Protein AF-A0A6P0YVA8-F1 (afdb_monomer)

Sequence (149 aa):
MQLISPMTMMDFFRKSEGTWFSERSVHHFDSVVNESGKSNLIIRVLEKDNPKVKEVCELQAVDPALAAGGAIFMWQDTLDLVEPNPDYGAILVDIPDSENSDSGKFLRNRGYVEGIPVVCRYRFAPDGVLTIDTEYEKNQGQERCWFLT

Secondary structure (DSSP, 8-state):
-------SHHHHHHHH-EEEEEEEEE--SSSSPPEEEEEEEEEEEE-TT-HHHHHHHHHTT--GGG--EEEEEEEE-TT--SPPPTTSSEEEEEEE-SS-TTEEEEEESS-TTTSS-EEEEEEE-TT--EEEEEE-SS-EEEEEE----

Radius of gyration: 15.79 Å; Cα contacts (8 Å, |Δi|>4): 297; chains: 1; bounding box: 38×34×43 Å

Structure (mmCIF, N/CA/C/O backbone):
data_AF-A0A6P0YVA8-F1
#
_entry.id   AF-A0A6P0YVA8-F1
#
loop_
_atom_site.group_PDB
_atom_site.id
_atom_site.type_symbol
_atom_site.label_atom_id
_atom_site.label_alt_id
_atom_site.label_comp_id
_atom_site.label_asym_id
_atom_site.label_entity_id
_atom_site.label_seq_id
_atom_site.pdbx_PDB_ins_code
_atom_site.Cartn_x
_atom_site.Cartn_y
_atom_site.Cartn_z
_atom_site.occupancy
_atom_site.B_iso_or_equiv
_atom_site.auth_seq_id
_atom_site.auth_comp_id
_atom_site.auth_asym_id
_atom_site.auth_atom_id
_atom_site.pdbx_PDB_model_num
ATOM 1 N N . MET A 1 1 ? 19.390 -3.545 20.933 1.00 51.88 1 MET A N 1
ATOM 2 C CA . MET A 1 1 ? 18.155 -2.771 20.698 1.00 51.88 1 MET A CA 1
ATOM 3 C C . MET A 1 1 ? 17.178 -3.737 20.055 1.00 51.88 1 MET A C 1
ATOM 5 O O . MET A 1 1 ? 17.521 -4.281 19.015 1.00 51.88 1 MET A O 1
ATOM 9 N N . GLN A 1 2 ? 16.083 -4.092 20.727 1.00 58.44 2 GLN A N 1
ATOM 10 C CA . GLN A 1 2 ? 15.110 -5.037 20.173 1.00 58.44 2 GLN A CA 1
ATOM 11 C C . GLN A 1 2 ? 14.242 -4.280 19.171 1.00 58.44 2 GLN A C 1
ATOM 13 O O . GLN A 1 2 ? 13.699 -3.229 19.506 1.00 58.44 2 GLN A O 1
ATOM 18 N N . LEU A 1 3 ? 14.186 -4.769 17.935 1.00 69.44 3 LEU A N 1
ATOM 19 C CA . LEU A 1 3 ? 13.324 -4.199 16.912 1.00 69.44 3 LEU A CA 1
ATOM 20 C C . LEU A 1 3 ? 11.873 -4.481 17.273 1.00 69.44 3 LEU A C 1
ATOM 22 O O . LEU A 1 3 ? 11.507 -5.626 17.527 1.00 69.44 3 LEU A O 1
ATOM 26 N N . ILE A 1 4 ? 11.076 -3.420 17.333 1.00 83.81 4 ILE A N 1
ATOM 27 C CA . ILE A 1 4 ? 9.629 -3.516 17.484 1.00 83.81 4 ILE A CA 1
ATOM 28 C C . ILE A 1 4 ? 9.062 -3.409 16.075 1.00 83.81 4 ILE A C 1
ATOM 30 O O . ILE A 1 4 ? 9.147 -2.347 15.454 1.00 83.81 4 ILE A O 1
ATOM 34 N N . SER A 1 5 ? 8.552 -4.521 15.553 1.00 91.06 5 SER A N 1
ATOM 35 C CA . SER A 1 5 ? 7.881 -4.530 14.257 1.00 91.06 5 SER A CA 1
ATOM 36 C C . SER A 1 5 ? 6.563 -3.750 14.340 1.00 91.06 5 SER A C 1
ATOM 38 O O . SER A 1 5 ? 5.877 -3.834 15.363 1.00 91.06 5 SER A O 1
ATOM 40 N N . PRO A 1 6 ? 6.187 -2.997 13.292 1.00 94.06 6 PRO A N 1
ATOM 41 C CA . PRO A 1 6 ? 4.871 -2.375 13.233 1.00 94.06 6 PRO A CA 1
ATOM 42 C C . PRO A 1 6 ? 3.781 -3.453 13.189 1.00 94.06 6 PRO A C 1
ATOM 44 O O . PRO A 1 6 ? 3.910 -4.434 12.459 1.00 94.06 6 PRO A O 1
ATOM 47 N N . MET A 1 7 ? 2.717 -3.253 13.969 1.00 95.00 7 MET A N 1
ATOM 48 C CA . MET A 1 7 ? 1.575 -4.178 14.077 1.00 95.00 7 MET A CA 1
ATOM 49 C C . MET A 1 7 ? 0.242 -3.523 13.693 1.00 95.00 7 MET A C 1
ATOM 51 O O . MET A 1 7 ? -0.816 -4.118 13.866 1.00 95.00 7 MET A O 1
ATOM 55 N N . THR A 1 8 ? 0.291 -2.296 13.178 1.00 97.00 8 THR A N 1
ATOM 56 C CA . THR A 1 8 ? -0.836 -1.587 12.568 1.00 97.00 8 THR A CA 1
ATOM 57 C C . THR A 1 8 ? -0.366 -0.974 11.253 1.00 97.00 8 THR A C 1
ATOM 59 O O . THR A 1 8 ? 0.832 -0.725 11.069 1.00 97.00 8 THR A O 1
ATOM 62 N N . MET A 1 9 ? -1.287 -0.707 10.327 1.00 97.75 9 MET A N 1
ATOM 63 C CA . MET A 1 9 ? -0.919 -0.124 9.037 1.00 97.75 9 MET A CA 1
ATOM 64 C C . MET A 1 9 ? -0.364 1.299 9.197 1.00 97.75 9 MET A C 1
ATOM 66 O O . MET A 1 9 ? 0.643 1.635 8.577 1.00 97.75 9 MET A O 1
ATOM 70 N N . MET A 1 10 ? -0.922 2.111 10.101 1.00 97.81 10 MET A N 1
ATOM 71 C CA . MET A 1 10 ? -0.356 3.429 10.415 1.00 97.81 10 MET A CA 1
ATOM 72 C C . MET A 1 10 ? 1.047 3.358 11.032 1.00 97.81 10 MET A C 1
ATOM 74 O O . MET A 1 10 ? 1.901 4.171 10.675 1.00 97.81 10 MET A O 1
ATOM 78 N N . ASP A 1 11 ? 1.335 2.394 11.912 1.00 96.81 11 ASP A N 1
ATOM 79 C CA . ASP A 1 11 ? 2.701 2.211 12.426 1.00 96.81 11 ASP A CA 1
ATOM 80 C C . ASP A 1 11 ? 3.657 1.759 11.320 1.00 96.81 11 ASP A C 1
ATOM 82 O O . ASP A 1 11 ? 4.806 2.202 11.271 1.00 96.81 11 ASP A O 1
ATOM 86 N N . PHE A 1 12 ? 3.179 0.922 10.394 1.00 97.38 12 PHE A N 1
ATOM 87 C CA . PHE A 1 12 ? 3.946 0.519 9.221 1.00 97.38 12 PHE A CA 1
ATOM 88 C C . PHE A 1 12 ? 4.244 1.718 8.317 1.00 97.38 12 PHE A C 1
ATOM 90 O O . PHE A 1 12 ? 5.393 1.892 7.911 1.00 97.38 12 PHE A O 1
ATOM 97 N N . PHE A 1 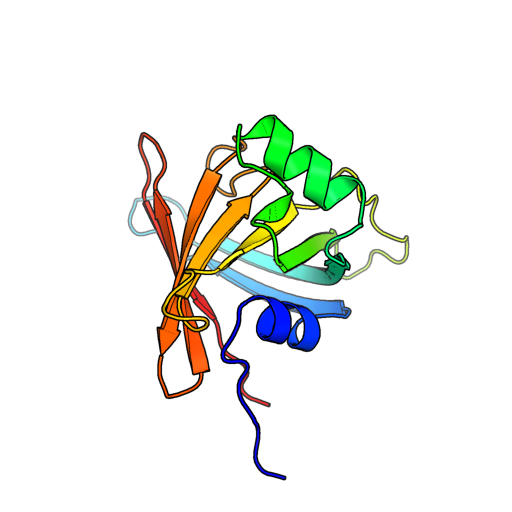13 ? 3.268 2.591 8.057 1.00 97.81 13 PHE A N 1
ATOM 98 C CA . PHE A 1 13 ? 3.476 3.828 7.301 1.00 97.81 13 PHE A CA 1
ATOM 99 C C . PHE A 1 13 ? 4.468 4.768 7.983 1.00 97.81 13 PHE A C 1
ATOM 101 O O . PHE A 1 13 ? 5.386 5.249 7.324 1.00 97.81 13 PHE A O 1
ATOM 108 N N . ARG A 1 14 ? 4.359 4.968 9.301 1.00 97.50 14 ARG A N 1
ATOM 109 C CA . ARG A 1 14 ? 5.318 5.782 10.066 1.00 97.50 14 ARG A CA 1
ATOM 110 C C . ARG A 1 14 ? 6.729 5.212 10.020 1.00 97.50 14 ARG A C 1
ATOM 112 O O . ARG A 1 14 ? 7.682 5.956 9.828 1.00 97.50 14 ARG A O 1
ATOM 119 N N . LYS A 1 15 ? 6.879 3.893 10.151 1.00 96.25 15 LYS A N 1
ATOM 120 C CA . LYS A 1 15 ? 8.184 3.225 10.034 1.00 96.25 15 LYS A CA 1
ATOM 121 C C . LYS A 1 15 ? 8.731 3.262 8.599 1.00 96.25 15 LYS A C 1
ATOM 123 O O . LYS A 1 15 ? 9.946 3.245 8.421 1.00 96.25 15 LYS A O 1
ATOM 128 N N . SER A 1 16 ? 7.849 3.327 7.601 1.00 96.88 16 SER A N 1
ATOM 129 C CA . SER A 1 16 ? 8.198 3.447 6.181 1.00 96.88 16 SER A CA 1
ATOM 130 C C . SER A 1 16 ? 8.553 4.875 5.758 1.00 96.88 16 SER A C 1
ATOM 132 O O . SER A 1 16 ? 9.149 5.049 4.699 1.00 96.88 16 SER A O 1
ATOM 134 N N . GLU A 1 17 ? 8.181 5.898 6.529 1.00 97.50 17 GLU A N 1
ATOM 135 C CA . GLU A 1 17 ? 8.395 7.300 6.165 1.00 97.50 17 GLU A CA 1
ATOM 136 C C . GLU A 1 17 ? 9.873 7.614 5.897 1.00 97.50 17 GLU A C 1
ATOM 138 O O . GLU A 1 17 ? 10.767 7.205 6.639 1.00 97.50 17 GLU A O 1
ATOM 143 N N . GLY A 1 18 ? 10.130 8.360 4.822 1.00 95.81 18 GLY A N 1
ATOM 144 C CA . GLY A 1 18 ? 11.473 8.752 4.411 1.00 95.81 18 GLY A CA 1
ATOM 145 C C . GLY A 1 18 ? 11.754 8.470 2.940 1.00 95.81 18 GLY A C 1
ATOM 146 O O . GLY A 1 18 ? 10.848 8.293 2.127 1.00 95.81 18 GLY A O 1
ATOM 147 N N . THR A 1 19 ? 13.039 8.472 2.588 1.00 95.44 19 THR A N 1
ATOM 148 C CA . THR A 1 19 ? 13.517 8.158 1.235 1.00 95.44 19 THR A CA 1
ATOM 149 C C . THR A 1 19 ? 14.338 6.879 1.272 1.00 95.44 19 THR A C 1
ATOM 151 O O . THR A 1 19 ? 15.309 6.783 2.020 1.00 95.44 19 THR A O 1
ATOM 154 N N . TRP A 1 20 ? 13.959 5.918 0.439 1.00 95.62 20 TRP A N 1
ATOM 155 C CA . TRP A 1 20 ? 14.567 4.602 0.334 1.00 95.62 20 TRP A CA 1
ATOM 156 C C . TRP A 1 20 ? 15.160 4.416 -1.053 1.00 95.62 20 TRP A C 1
ATOM 158 O O . TRP A 1 20 ? 14.489 4.637 -2.060 1.00 95.62 20 TRP A O 1
ATOM 168 N N . PHE A 1 21 ? 16.400 3.943 -1.116 1.00 96.31 21 PHE A N 1
ATOM 169 C CA . PHE A 1 21 ? 16.912 3.360 -2.348 1.00 96.31 21 PHE A CA 1
ATOM 170 C C . PHE A 1 21 ? 16.221 2.010 -2.570 1.00 96.31 21 PHE A C 1
ATOM 172 O O . PHE A 1 21 ? 16.258 1.142 -1.697 1.00 96.31 21 PHE A O 1
ATOM 179 N N . SER A 1 22 ? 15.581 1.844 -3.724 1.00 95.44 22 SER A N 1
ATOM 180 C CA . SER A 1 22 ? 14.842 0.639 -4.091 1.00 95.44 22 SER A CA 1
ATOM 181 C C . SER A 1 22 ? 15.477 -0.021 -5.308 1.00 95.44 22 SER A C 1
ATOM 183 O O . SER A 1 22 ? 15.708 0.628 -6.331 1.00 95.44 22 SER A O 1
ATOM 185 N N . GLU A 1 23 ? 15.721 -1.324 -5.198 1.00 96.56 23 GLU A N 1
ATOM 186 C CA . GLU A 1 23 ? 16.110 -2.194 -6.301 1.00 96.56 23 GLU A CA 1
ATOM 187 C C . GLU A 1 23 ? 15.039 -3.274 -6.460 1.00 96.56 23 GLU A C 1
ATOM 189 O O . GLU A 1 23 ? 14.759 -4.037 -5.536 1.00 96.56 23 GLU A O 1
ATOM 194 N N . ARG A 1 24 ? 14.404 -3.311 -7.632 1.00 95.38 24 ARG A N 1
ATOM 195 C CA . ARG A 1 24 ? 13.288 -4.210 -7.937 1.00 95.38 24 ARG A CA 1
ATOM 196 C C . ARG A 1 24 ? 13.706 -5.179 -9.030 1.00 95.38 24 ARG A C 1
ATOM 198 O O . ARG A 1 24 ? 14.197 -4.745 -10.066 1.00 95.38 24 ARG A O 1
ATOM 205 N N . SER A 1 25 ? 13.453 -6.466 -8.812 1.00 96.31 25 SER A N 1
ATOM 206 C CA . SER A 1 25 ? 13.608 -7.526 -9.813 1.00 96.31 25 SER A CA 1
ATOM 207 C C . SER A 1 25 ? 12.270 -8.229 -10.026 1.00 96.31 25 SER A C 1
ATOM 209 O O . SER A 1 25 ? 11.572 -8.525 -9.057 1.00 96.31 25 SER A O 1
ATOM 211 N N . VAL A 1 26 ? 11.910 -8.481 -11.283 1.00 95.38 26 VAL A N 1
ATOM 212 C CA . VAL A 1 26 ? 10.682 -9.179 -11.680 1.00 95.38 26 VAL A CA 1
ATOM 213 C C . VAL A 1 26 ? 11.048 -10.383 -12.529 1.00 95.38 26 VAL A C 1
ATOM 215 O O . VAL A 1 26 ? 11.759 -10.263 -13.529 1.00 95.38 26 VAL A O 1
ATOM 218 N N . HIS A 1 27 ? 10.528 -11.540 -12.131 1.00 95.44 27 HIS A N 1
ATOM 219 C CA . HIS A 1 27 ? 10.627 -12.775 -12.890 1.00 95.44 27 HIS A CA 1
ATOM 220 C C . HIS A 1 27 ? 9.266 -13.094 -13.490 1.00 95.44 27 HIS A C 1
ATOM 222 O O . HIS A 1 27 ? 8.294 -13.273 -12.755 1.00 95.44 27 HIS A O 1
ATOM 228 N N . HIS A 1 28 ? 9.205 -13.147 -14.815 1.00 92.25 28 HIS A N 1
ATOM 229 C CA . HIS A 1 28 ? 7.980 -13.485 -15.526 1.00 92.25 28 HIS A CA 1
ATOM 230 C C . HIS A 1 28 ? 7.886 -15.003 -15.697 1.00 92.25 28 HIS A C 1
ATOM 232 O O . HIS A 1 28 ? 8.882 -15.677 -15.958 1.00 92.25 28 HIS A O 1
ATOM 238 N N . PHE A 1 29 ? 6.685 -15.546 -15.504 1.00 91.19 29 PHE A N 1
ATOM 239 C CA . PHE A 1 29 ? 6.402 -16.979 -15.668 1.00 91.19 29 PHE A CA 1
ATOM 240 C C . PHE A 1 29 ? 5.816 -17.312 -17.048 1.00 91.19 29 PHE A C 1
ATOM 242 O O . PHE A 1 29 ? 5.526 -18.474 -1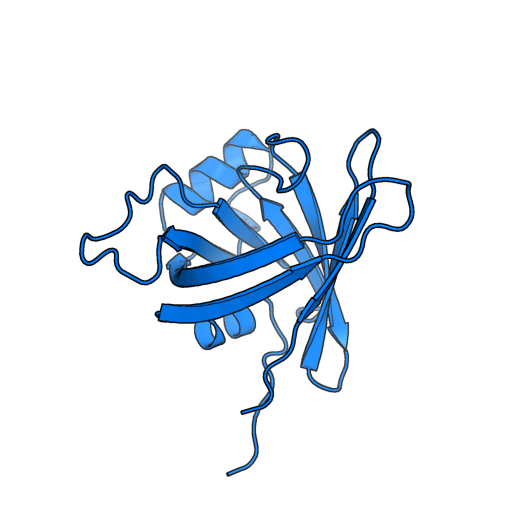7.334 1.00 91.19 29 PHE A O 1
ATOM 249 N N . ASP A 1 30 ? 5.626 -16.299 -17.889 1.00 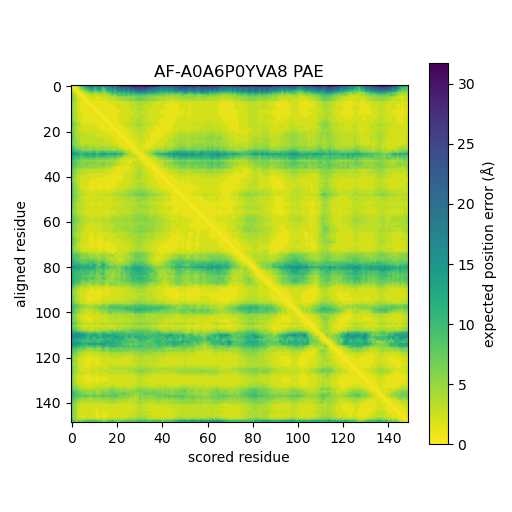89.88 30 ASP A N 1
ATOM 250 C CA . ASP A 1 30 ? 5.271 -16.432 -19.295 1.00 89.88 30 ASP A CA 1
ATOM 251 C C . ASP A 1 30 ? 6.526 -16.270 -20.182 1.00 89.88 30 ASP A C 1
ATOM 253 O O . ASP A 1 30 ? 7.650 -16.527 -19.753 1.00 89.88 30 ASP A O 1
ATOM 257 N N . SER A 1 31 ? 6.348 -15.908 -21.454 1.00 88.81 31 SER A N 1
ATOM 258 C CA . SER A 1 31 ? 7.455 -15.723 -22.400 1.00 88.81 31 SER A CA 1
ATOM 259 C C . SER A 1 31 ? 8.111 -14.335 -22.350 1.00 88.81 31 SER A C 1
ATOM 261 O O . SER A 1 31 ? 8.985 -14.061 -23.176 1.00 88.81 31 SER A O 1
ATOM 263 N N . VAL A 1 32 ? 7.679 -13.439 -21.459 1.00 92.38 32 VAL A N 1
ATOM 264 C CA . VAL A 1 32 ? 8.264 -12.100 -21.308 1.00 92.38 32 VAL A CA 1
ATOM 265 C C . VAL A 1 32 ? 9.622 -12.204 -20.605 1.00 92.38 32 VAL A C 1
ATOM 267 O O . VAL A 1 32 ? 9.855 -13.061 -19.757 1.00 92.38 32 VAL A O 1
ATOM 270 N N . VAL A 1 33 ? 10.566 -11.344 -20.991 1.00 92.00 33 VAL A N 1
ATOM 271 C CA . VAL A 1 33 ? 11.903 -11.310 -20.383 1.00 92.00 33 VAL A CA 1
ATOM 272 C C . VAL A 1 33 ? 11.852 -10.721 -18.977 1.00 92.00 33 VAL A C 1
ATOM 274 O O . VAL A 1 33 ? 11.126 -9.764 -18.735 1.00 92.00 33 VAL A O 1
ATOM 277 N N . ASN A 1 34 ? 12.671 -11.252 -18.068 1.00 94.38 34 ASN A N 1
ATOM 278 C CA . ASN A 1 34 ? 12.822 -10.704 -16.718 1.00 94.38 34 ASN A CA 1
ATOM 279 C C . ASN A 1 34 ? 13.222 -9.221 -16.743 1.00 94.38 34 ASN A C 1
ATOM 281 O O . ASN A 1 34 ? 13.978 -8.781 -17.611 1.00 94.38 34 ASN A O 1
ATOM 285 N N . GLU A 1 35 ? 12.776 -8.482 -15.731 1.00 94.19 35 GLU A N 1
ATOM 286 C CA . GLU A 1 35 ? 13.020 -7.046 -15.601 1.00 94.19 35 GLU A CA 1
ATOM 287 C C . GLU A 1 35 ? 13.749 -6.728 -14.296 1.00 94.19 35 GLU A C 1
ATOM 289 O O . GL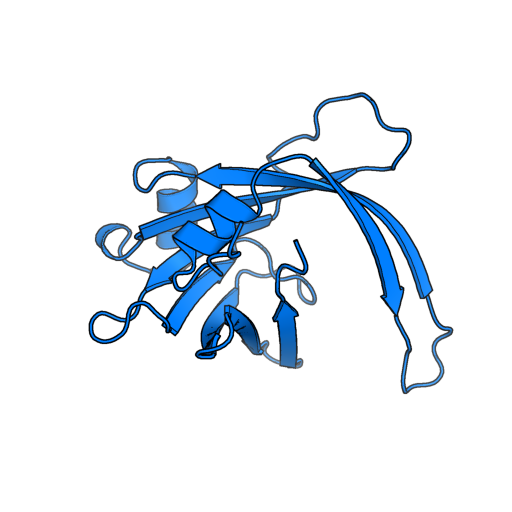U A 1 35 ? 13.551 -7.380 -13.270 1.00 94.19 35 GLU A O 1
ATOM 294 N N . SER A 1 36 ? 14.559 -5.673 -14.314 1.00 94.62 36 SER A N 1
ATOM 295 C CA . SER A 1 36 ? 15.176 -5.114 -13.113 1.00 94.62 36 SER A CA 1
ATOM 296 C C . SER A 1 36 ? 15.242 -3.597 -13.207 1.00 94.62 36 SER A C 1
ATOM 298 O O . SER A 1 36 ? 15.453 -3.063 -14.296 1.00 94.62 36 SER A O 1
ATOM 300 N N . GLY A 1 37 ? 15.116 -2.900 -12.082 1.00 94.38 37 GLY A N 1
ATOM 301 C CA . GLY A 1 37 ? 15.180 -1.443 -12.048 1.00 94.38 37 GLY A CA 1
ATOM 302 C C . GLY A 1 37 ? 15.606 -0.898 -10.692 1.00 94.38 37 GLY A C 1
ATOM 303 O O . GLY A 1 37 ? 15.445 -1.557 -9.664 1.00 94.38 37 GLY A O 1
ATOM 304 N N . LYS A 1 38 ? 16.140 0.324 -10.711 1.00 96.50 38 LYS A N 1
ATOM 305 C CA . LYS A 1 38 ? 16.520 1.092 -9.524 1.00 96.50 38 LYS A CA 1
ATOM 306 C C . LYS A 1 38 ? 15.707 2.379 -9.480 1.00 96.50 38 LYS A C 1
ATOM 308 O O . LYS A 1 38 ? 15.451 2.975 -10.521 1.00 96.50 38 LYS A O 1
ATOM 313 N N . SER A 1 39 ? 15.308 2.797 -8.288 1.00 94.38 39 SER A N 1
ATOM 314 C CA . SER A 1 39 ? 14.554 4.037 -8.069 1.00 94.38 39 SER A CA 1
ATOM 315 C C . SER A 1 39 ? 14.752 4.535 -6.646 1.00 94.38 39 SER A C 1
ATOM 317 O O . SER A 1 39 ? 15.053 3.738 -5.757 1.00 94.38 39 SER A O 1
ATOM 319 N N . ASN A 1 40 ? 14.489 5.813 -6.398 1.00 95.19 40 ASN A N 1
ATOM 320 C CA . ASN A 1 40 ? 14.235 6.278 -5.039 1.00 95.19 40 ASN A CA 1
ATOM 321 C C . ASN A 1 40 ? 12.732 6.187 -4.754 1.00 95.19 40 ASN A C 1
ATOM 323 O O . ASN A 1 40 ? 11.921 6.711 -5.517 1.00 95.19 40 ASN A O 1
ATOM 327 N N . LEU A 1 41 ? 12.371 5.523 -3.658 1.00 94.75 41 LEU A N 1
ATOM 328 C CA . LEU A 1 41 ? 11.020 5.459 -3.115 1.00 94.75 41 LEU A CA 1
ATOM 329 C C . LEU A 1 41 ? 10.898 6.482 -1.986 1.00 94.75 41 LEU A C 1
ATOM 331 O O . LEU A 1 41 ? 11.646 6.427 -1.014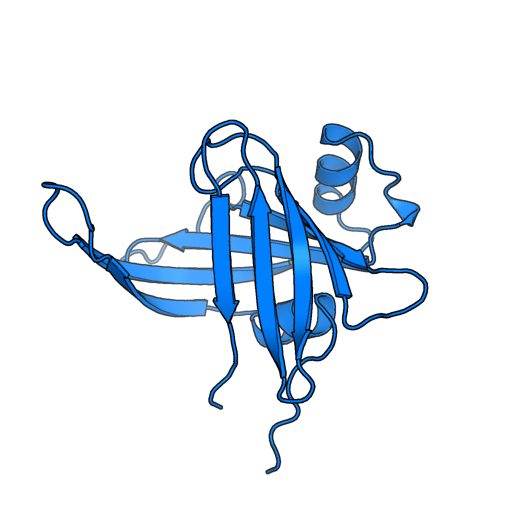 1.00 94.75 41 LEU A O 1
ATOM 335 N N . ILE A 1 42 ? 9.957 7.409 -2.105 1.00 95.31 42 ILE A N 1
ATOM 336 C CA . ILE A 1 42 ? 9.744 8.489 -1.143 1.00 95.31 42 ILE A CA 1
ATOM 337 C C . ILE A 1 42 ? 8.363 8.316 -0.531 1.00 95.31 42 ILE A C 1
ATOM 339 O O . ILE A 1 42 ? 7.357 8.323 -1.240 1.00 95.31 42 ILE A O 1
ATOM 343 N N . ILE A 1 43 ? 8.326 8.169 0.787 1.00 97.00 43 ILE A N 1
ATOM 344 C CA . ILE A 1 43 ? 7.115 7.887 1.551 1.00 97.00 43 ILE A CA 1
ATOM 345 C C . ILE A 1 43 ? 6.905 9.018 2.547 1.00 97.00 43 ILE A C 1
ATOM 347 O O . ILE A 1 43 ? 7.834 9.392 3.264 1.00 97.00 43 ILE A O 1
ATOM 351 N N . ARG A 1 44 ? 5.687 9.559 2.589 1.00 97.31 44 ARG A N 1
ATOM 352 C CA . ARG A 1 44 ? 5.263 10.542 3.595 1.00 97.31 44 ARG A CA 1
ATOM 353 C C . ARG A 1 44 ? 3.960 10.100 4.229 1.00 97.31 44 ARG A C 1
ATOM 355 O O . ARG A 1 44 ? 3.048 9.682 3.511 1.00 97.31 44 ARG A O 1
ATOM 362 N N . VAL A 1 45 ? 3.863 10.221 5.546 1.00 98.25 45 VAL A N 1
ATOM 363 C CA . VAL A 1 45 ? 2.629 9.926 6.273 1.00 98.25 45 VAL A CA 1
ATOM 364 C C . VAL A 1 45 ? 1.596 11.016 6.000 1.00 98.25 45 VAL A C 1
ATOM 366 O O . VAL A 1 45 ? 1.911 12.200 5.873 1.00 9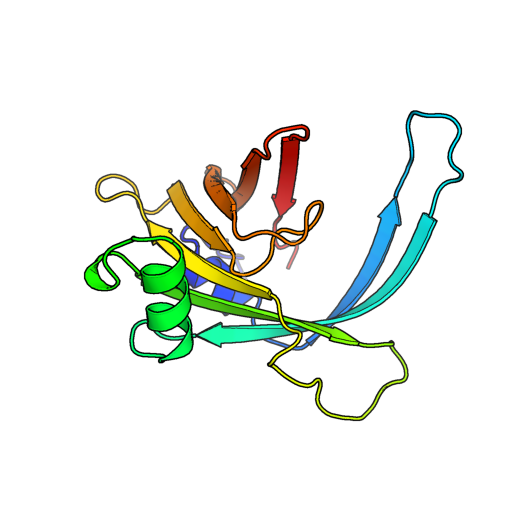8.25 45 VAL A O 1
ATOM 369 N N . LEU A 1 46 ? 0.339 10.599 5.891 1.0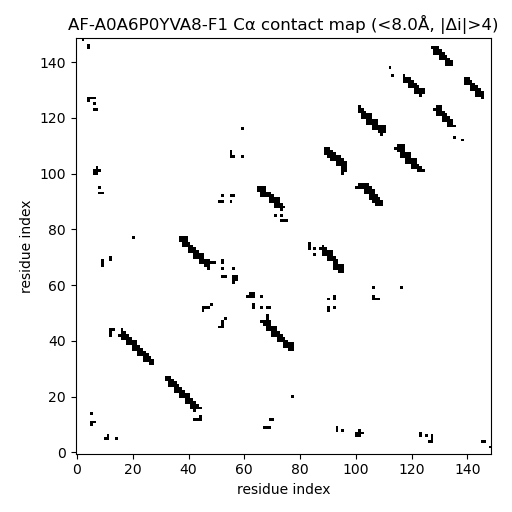0 98.12 46 LEU A N 1
ATOM 370 C CA . LEU A 1 46 ? -0.823 11.469 5.846 1.00 98.12 46 LEU A CA 1
ATOM 371 C C . LEU A 1 46 ? -1.632 11.225 7.117 1.00 98.12 46 LEU A C 1
ATOM 373 O O . LEU A 1 46 ? -2.133 10.126 7.345 1.00 98.12 46 LEU A O 1
ATOM 377 N N . GLU A 1 47 ? -1.762 12.249 7.951 1.00 97.81 47 GLU A N 1
ATOM 378 C CA . GLU A 1 47 ? -2.624 12.169 9.129 1.00 97.81 47 GLU A CA 1
ATOM 379 C C . GLU A 1 47 ? -4.104 12.086 8.725 1.00 97.81 47 GLU A C 1
ATOM 381 O O . GLU A 1 47 ? -4.487 12.429 7.603 1.00 97.81 47 GLU A O 1
ATOM 386 N N . LYS A 1 48 ? -4.948 11.614 9.647 1.00 96.81 48 LYS A N 1
ATOM 387 C CA . LYS A 1 48 ? -6.389 11.386 9.426 1.00 96.81 48 LYS A CA 1
ATOM 388 C C . LYS A 1 48 ? -7.123 12.599 8.842 1.00 96.81 48 LYS A C 1
ATOM 390 O O . LYS A 1 48 ? -8.053 12.438 8.058 1.00 96.81 48 LYS A O 1
ATOM 395 N N . ASP A 1 49 ? -6.735 13.801 9.249 1.00 96.00 49 ASP A N 1
ATOM 396 C CA . ASP A 1 49 ? -7.343 15.070 8.850 1.00 96.00 49 ASP A CA 1
ATOM 397 C C . ASP A 1 49 ? -6.795 15.630 7.528 1.00 96.00 49 ASP A C 1
ATOM 399 O O . ASP A 1 49 ? -7.274 16.659 7.042 1.00 96.00 49 ASP A O 1
ATOM 403 N N . ASN A 1 50 ? -5.824 14.955 6.908 1.00 97.06 50 ASN A N 1
ATOM 404 C CA . ASN A 1 50 ? -5.270 15.388 5.638 1.00 97.06 50 ASN A CA 1
ATOM 405 C C . ASN A 1 50 ? -6.354 15.373 4.535 1.00 97.06 50 ASN A C 1
ATOM 407 O O . ASN A 1 50 ? -7.019 14.351 4.340 1.00 97.06 50 ASN A O 1
ATOM 411 N N . PRO A 1 51 ? -6.509 16.450 3.740 1.00 96.19 51 PRO A N 1
ATOM 412 C CA . PRO A 1 51 ? -7.519 16.514 2.682 1.00 96.19 51 PRO A CA 1
ATOM 413 C C . PRO A 1 51 ? -7.447 15.363 1.671 1.00 96.19 51 PRO A C 1
ATOM 415 O O . PRO A 1 51 ? -8.486 14.895 1.210 1.00 96.19 51 PRO A O 1
ATOM 418 N N . LYS A 1 52 ? -6.240 14.860 1.374 1.00 95.00 52 LYS A N 1
ATOM 419 C CA . LYS A 1 52 ? -6.040 13.734 0.451 1.00 95.00 52 LYS A CA 1
ATOM 420 C C . LYS A 1 52 ? -6.603 12.419 0.998 1.00 95.00 52 LYS A C 1
ATOM 422 O O . LYS A 1 52 ? -7.060 11.589 0.222 1.00 95.00 52 LYS A O 1
ATOM 427 N N . VAL A 1 53 ? -6.609 12.229 2.321 1.00 97.19 53 VAL A N 1
ATOM 428 C CA . VAL A 1 53 ? -7.233 11.053 2.955 1.00 97.19 53 VAL A CA 1
ATOM 429 C C . VAL A 1 53 ? -8.739 11.080 2.713 1.00 97.19 53 VAL A C 1
ATOM 431 O O . VAL A 1 53 ? -9.313 10.105 2.230 1.00 97.19 53 VAL A O 1
ATOM 434 N N . LYS A 1 54 ? -9.365 12.233 2.973 1.00 96.44 54 LYS A N 1
ATOM 435 C CA . LYS A 1 54 ? -10.794 12.438 2.736 1.00 96.44 54 LYS A CA 1
ATOM 436 C C . LYS A 1 54 ? -11.166 12.236 1.264 1.00 96.44 54 LYS A C 1
ATOM 438 O O . LYS A 1 54 ? -12.118 11.515 0.986 1.00 96.44 54 LYS A O 1
ATOM 443 N N . GLU A 1 55 ? -10.399 12.815 0.343 1.00 95.00 55 GLU A N 1
ATOM 444 C CA . GLU A 1 55 ? -10.619 12.687 -1.102 1.00 95.00 55 GLU A CA 1
ATOM 445 C C . GLU A 1 55 ? -10.634 11.217 -1.553 1.00 95.00 55 GLU A C 1
ATOM 447 O O . GLU A 1 55 ? -11.548 10.788 -2.255 1.00 95.00 55 GLU A O 1
ATOM 452 N N . VAL A 1 56 ? -9.661 10.413 -1.112 1.00 95.69 56 VAL A N 1
ATOM 453 C CA . VAL A 1 56 ? -9.576 8.990 -1.481 1.00 95.69 56 VAL A CA 1
ATOM 454 C C . VAL A 1 56 ? -10.742 8.178 -0.918 1.00 95.69 56 VAL A C 1
ATOM 456 O O . VAL A 1 56 ? -11.257 7.302 -1.618 1.00 95.69 56 VAL A O 1
ATOM 459 N N . CYS A 1 57 ? -11.176 8.473 0.311 1.00 96.62 57 CYS A N 1
ATOM 460 C CA . CYS A 1 57 ? -12.367 7.865 0.903 1.00 96.62 57 CYS A CA 1
ATOM 461 C C . CYS A 1 57 ? -13.629 8.192 0.094 1.00 96.62 57 CYS A C 1
ATOM 463 O O . CYS A 1 57 ? -14.374 7.285 -0.277 1.00 96.62 57 CYS A O 1
ATOM 465 N N . GLU A 1 58 ? -13.842 9.468 -0.238 1.00 94.75 58 GLU A N 1
ATOM 466 C CA . GLU A 1 58 ? -15.013 9.928 -0.992 1.00 94.75 58 GLU A CA 1
ATOM 467 C C . GLU A 1 58 ? -15.064 9.330 -2.405 1.00 94.75 58 GLU A C 1
ATOM 469 O O . GLU A 1 58 ? -16.116 8.845 -2.825 1.00 94.75 58 GLU A O 1
ATOM 474 N N . LEU A 1 59 ? -13.925 9.275 -3.108 1.00 92.81 59 LEU A N 1
ATOM 475 C CA . LEU A 1 59 ? -13.814 8.666 -4.442 1.00 92.81 59 LEU A CA 1
ATOM 476 C C . LEU A 1 59 ? -14.215 7.185 -4.469 1.00 92.81 59 LEU A C 1
ATOM 478 O O . LEU A 1 59 ? -14.632 6.682 -5.511 1.00 92.81 59 LEU A O 1
ATOM 482 N N . GLN A 1 60 ? -14.083 6.487 -3.341 1.00 93.25 60 GLN A N 1
ATOM 483 C CA . GLN A 1 60 ? -14.391 5.061 -3.207 1.00 93.25 60 GLN A CA 1
ATOM 484 C C . GLN A 1 60 ? -15.635 4.802 -2.345 1.00 93.25 60 GLN A C 1
ATOM 486 O O . GLN A 1 60 ? -15.880 3.662 -1.954 1.00 93.25 60 GLN A O 1
ATOM 491 N N . ALA A 1 61 ? -16.438 5.841 -2.079 1.00 94.94 61 ALA A N 1
ATOM 492 C CA . ALA A 1 61 ? -17.675 5.777 -1.297 1.00 94.94 61 ALA A CA 1
ATOM 493 C C . ALA A 1 61 ? -17.506 5.159 0.109 1.00 94.94 61 ALA A C 1
ATOM 495 O O . ALA A 1 61 ? -18.397 4.472 0.611 1.00 94.94 61 ALA A O 1
ATOM 496 N N . VAL A 1 62 ? -16.365 5.415 0.753 1.00 95.56 62 VAL A N 1
ATOM 497 C CA . VAL A 1 62 ? -16.077 5.017 2.138 1.00 95.56 62 VAL A CA 1
ATOM 498 C C . VAL A 1 62 ? -16.219 6.228 3.052 1.00 95.56 62 VAL A C 1
ATOM 500 O O . VAL A 1 62 ? -15.769 7.318 2.710 1.00 95.56 62 VAL A O 1
ATOM 503 N N . ASP A 1 63 ? -16.828 6.043 4.225 1.00 96.12 63 ASP A N 1
ATOM 504 C CA . ASP A 1 63 ? -16.928 7.099 5.236 1.00 96.12 63 ASP A CA 1
ATOM 505 C C . ASP A 1 63 ? -15.521 7.497 5.735 1.00 96.12 63 ASP A C 1
ATOM 507 O O . ASP A 1 63 ? -14.839 6.666 6.348 1.00 96.12 63 ASP A O 1
ATOM 511 N N . PRO A 1 64 ? -15.072 8.753 5.528 1.00 95.81 64 PRO A N 1
ATOM 512 C CA . PRO A 1 64 ? -13.771 9.219 6.003 1.00 95.81 64 PRO A CA 1
ATOM 513 C C . PRO A 1 64 ? -13.579 9.083 7.519 1.00 95.81 64 PRO A C 1
ATOM 515 O O . PRO A 1 64 ? -12.443 9.025 7.989 1.00 95.81 64 PRO A O 1
ATOM 518 N N . ALA A 1 65 ? -14.659 9.005 8.305 1.00 96.19 65 ALA A N 1
ATOM 519 C CA . ALA A 1 65 ? -14.570 8.790 9.746 1.00 96.19 65 ALA A CA 1
ATOM 520 C C . ALA A 1 65 ? -13.918 7.444 10.109 1.00 96.19 65 ALA A C 1
ATOM 522 O O . ALA A 1 65 ? -13.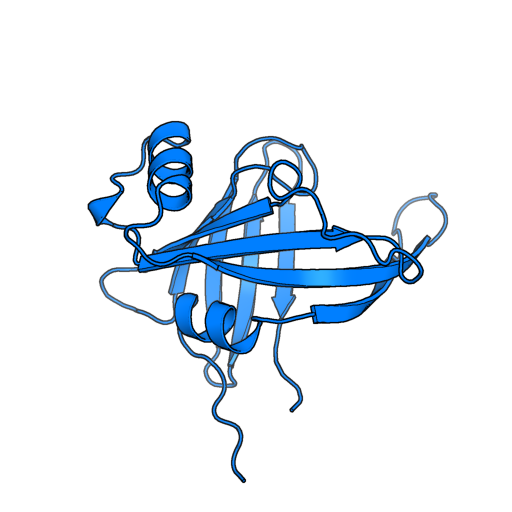282 7.355 11.164 1.00 96.19 65 ALA A O 1
ATOM 523 N N . LEU A 1 66 ? -14.014 6.444 9.225 1.00 96.25 66 LEU A N 1
ATOM 524 C CA . LEU A 1 66 ? -13.421 5.115 9.394 1.00 96.25 66 LEU A CA 1
ATOM 525 C C . LEU A 1 66 ? -11.907 5.093 9.148 1.00 96.25 66 LEU A C 1
ATOM 527 O O . LEU A 1 66 ? -11.243 4.148 9.560 1.00 96.25 66 LEU A O 1
ATOM 531 N N . ALA A 1 67 ? -11.348 6.119 8.500 1.00 97.44 67 ALA A N 1
ATOM 532 C CA . ALA A 1 67 ? -9.926 6.152 8.189 1.00 97.44 67 ALA A CA 1
ATOM 533 C C . ALA A 1 67 ? -9.066 6.439 9.428 1.00 97.44 67 ALA A C 1
ATOM 535 O O . ALA A 1 67 ? -9.384 7.329 10.224 1.00 97.44 67 ALA A O 1
ATOM 536 N N . ALA A 1 68 ? -7.949 5.730 9.577 1.00 97.38 68 ALA A N 1
ATOM 537 C CA . ALA A 1 68 ? -6.948 6.001 10.615 1.00 97.38 68 ALA A CA 1
ATOM 538 C C . ALA A 1 68 ? -5.875 7.013 10.169 1.00 97.38 68 ALA A C 1
ATOM 540 O O . ALA A 1 68 ? -5.190 7.599 11.006 1.00 97.38 68 ALA A O 1
ATOM 541 N N . GLY A 1 69 ? -5.760 7.241 8.860 1.00 98.00 69 GLY A N 1
ATOM 542 C CA . GLY A 1 69 ? -4.729 8.049 8.217 1.00 98.00 69 GLY A CA 1
ATOM 543 C C . GLY A 1 69 ? -4.299 7.385 6.914 1.00 98.00 69 GLY A C 1
ATOM 544 O O . GLY A 1 69 ? -5.057 6.619 6.318 1.00 98.00 69 GLY A O 1
ATOM 545 N N . GLY A 1 70 ? -3.088 7.664 6.456 1.00 98.00 70 GLY A N 1
ATOM 546 C CA . GLY A 1 70 ? -2.556 7.069 5.245 1.00 98.00 70 GLY A CA 1
ATOM 547 C C . GLY A 1 70 ? -1.088 7.381 5.009 1.00 98.00 70 GLY A C 1
ATOM 548 O O . GLY A 1 70 ? -0.380 7.888 5.877 1.00 98.00 70 GLY A O 1
ATOM 549 N N . ALA A 1 71 ? -0.643 7.109 3.792 1.00 98.06 71 ALA A N 1
ATOM 550 C CA . ALA A 1 71 ? 0.652 7.536 3.296 1.00 98.06 71 ALA A CA 1
ATOM 551 C C . ALA A 1 71 ? 0.607 7.768 1.787 1.00 98.06 71 ALA A C 1
ATOM 553 O O . ALA A 1 71 ? -0.172 7.148 1.058 1.00 98.06 71 ALA A O 1
ATOM 554 N N . ILE A 1 72 ? 1.470 8.666 1.322 1.00 96.81 72 ILE A N 1
ATOM 555 C CA . ILE A 1 72 ? 1.749 8.864 -0.095 1.00 96.81 72 ILE A CA 1
ATOM 556 C C . ILE A 1 72 ? 3.099 8.241 -0.443 1.00 96.81 72 ILE A C 1
ATOM 558 O O . ILE A 1 72 ? 4.103 8.499 0.219 1.00 96.81 72 ILE A O 1
ATOM 562 N N . PHE A 1 73 ? 3.102 7.438 -1.501 1.00 95.38 73 PHE A N 1
ATOM 563 C CA . PHE A 1 73 ? 4.253 6.746 -2.061 1.00 95.38 73 PHE A CA 1
ATOM 564 C C . PHE A 1 73 ? 4.574 7.365 -3.417 1.00 95.38 73 PHE A C 1
ATOM 566 O O . PHE A 1 73 ? 3.728 7.404 -4.311 1.00 95.38 73 PHE A O 1
ATOM 573 N N . MET A 1 74 ? 5.794 7.859 -3.569 1.00 94.25 74 MET A N 1
ATOM 574 C CA . MET A 1 74 ? 6.292 8.488 -4.789 1.00 94.25 74 MET A CA 1
ATOM 575 C C . MET A 1 74 ? 7.573 7.794 -5.233 1.00 94.25 74 MET A C 1
ATOM 577 O O . MET A 1 74 ? 8.334 7.297 -4.404 1.00 94.25 74 MET A O 1
ATOM 581 N N . TRP A 1 75 ? 7.828 7.792 -6.537 1.00 91.56 75 TRP A N 1
ATOM 582 C CA . TRP A 1 75 ? 9.027 7.203 -7.124 1.00 91.56 75 TRP A CA 1
ATOM 583 C C . TRP A 1 75 ? 9.710 8.218 -8.028 1.00 91.56 75 TRP A C 1
ATOM 585 O O . TRP A 1 75 ? 9.036 9.004 -8.694 1.00 91.56 75 TRP A O 1
ATOM 595 N N . GLN A 1 76 ? 11.035 8.177 -8.067 1.00 91.25 76 GLN A N 1
ATOM 596 C CA . GLN A 1 76 ? 11.855 8.997 -8.959 1.00 91.25 76 GLN A CA 1
ATOM 597 C C . GLN A 1 76 ? 13.090 8.216 -9.418 1.00 91.25 76 GLN A C 1
ATOM 599 O O . GLN A 1 76 ? 13.462 7.214 -8.787 1.00 91.25 76 GLN A O 1
ATOM 604 N N . ASP A 1 77 ? 13.739 8.677 -10.491 1.00 90.00 77 ASP A N 1
ATOM 605 C CA . ASP A 1 77 ? 15.037 8.132 -10.878 1.00 90.00 77 ASP A CA 1
ATOM 606 C C . ASP A 1 77 ? 16.053 8.338 -9.741 1.00 90.00 77 ASP A C 1
ATOM 608 O O . ASP A 1 77 ? 15.966 9.267 -8.935 1.00 90.00 77 ASP A O 1
ATOM 612 N N . THR A 1 78 ? 17.034 7.446 -9.643 1.00 89.75 78 THR A N 1
ATOM 613 C CA . THR A 1 78 ? 18.081 7.536 -8.617 1.00 89.75 78 THR A CA 1
ATOM 614 C C . THR A 1 78 ? 18.934 8.803 -8.712 1.00 89.75 78 THR A C 1
ATOM 616 O O . THR A 1 78 ? 19.511 9.212 -7.705 1.00 89.75 78 THR A O 1
ATOM 619 N N . LEU A 1 79 ? 19.018 9.406 -9.900 1.00 88.69 79 LEU A N 1
ATOM 620 C CA . LEU A 1 79 ? 19.792 10.613 -10.181 1.00 88.69 79 LEU A CA 1
ATOM 621 C C . LEU A 1 79 ? 18.957 11.898 -10.091 1.00 88.69 79 LEU A C 1
ATOM 623 O O . LEU A 1 79 ? 19.529 12.990 -10.144 1.00 88.69 79 LEU A O 1
ATOM 627 N N . ASP A 1 80 ? 17.635 11.787 -9.949 1.00 86.62 80 ASP A N 1
ATOM 628 C CA . ASP A 1 80 ? 16.759 12.946 -9.821 1.00 86.62 80 ASP A CA 1
ATOM 629 C C . ASP A 1 80 ? 16.955 13.624 -8.459 1.00 86.62 80 ASP A C 1
ATOM 631 O O . ASP A 1 80 ? 16.874 13.005 -7.396 1.00 86.62 80 ASP A O 1
ATOM 635 N N . LEU A 1 81 ? 17.213 14.933 -8.507 1.00 80.50 81 LEU A N 1
ATOM 636 C CA . LEU A 1 81 ? 17.426 15.788 -7.331 1.00 80.50 81 LEU A CA 1
ATOM 637 C C . LEU A 1 81 ? 16.242 16.727 -7.056 1.00 80.50 81 LEU A C 1
ATOM 639 O O . LEU A 1 81 ? 16.273 17.495 -6.095 1.00 80.50 81 LEU A O 1
ATOM 643 N N . VAL A 1 82 ? 15.228 16.712 -7.922 1.00 86.94 82 VAL A N 1
ATOM 644 C CA . VAL A 1 82 ? 14.035 17.555 -7.802 1.00 86.94 82 VAL A CA 1
ATOM 645 C C . VAL A 1 82 ? 13.019 16.848 -6.916 1.00 86.94 82 VAL A C 1
ATOM 647 O O . VAL A 1 82 ? 12.885 15.632 -6.969 1.00 86.94 82 VAL A O 1
ATOM 650 N N . GLU A 1 83 ? 12.283 17.606 -6.107 1.00 82.81 83 GLU A N 1
ATOM 651 C CA . GLU A 1 83 ? 11.202 17.033 -5.310 1.00 82.81 83 GLU A CA 1
ATOM 652 C C . GLU A 1 83 ? 10.118 16.432 -6.231 1.00 82.81 83 GLU A C 1
ATOM 654 O O . GLU A 1 83 ? 9.650 17.120 -7.147 1.00 82.81 83 GLU A O 1
ATOM 659 N N . PRO A 1 84 ? 9.710 15.164 -6.028 1.00 85.12 84 PRO A N 1
ATOM 660 C CA . PRO A 1 84 ? 8.716 14.529 -6.881 1.00 85.12 84 PRO A CA 1
ATOM 661 C C . PRO A 1 84 ? 7.373 15.242 -6.754 1.00 85.12 84 PRO A C 1
ATOM 663 O O . PRO A 1 84 ? 6.954 15.631 -5.662 1.00 85.12 84 PRO A O 1
ATOM 666 N N . ASN A 1 85 ? 6.663 15.379 -7.873 1.00 84.31 85 ASN A N 1
ATOM 667 C CA . ASN A 1 85 ? 5.332 15.963 -7.847 1.00 84.31 85 ASN A CA 1
ATOM 668 C C . ASN A 1 85 ? 4.351 14.992 -7.139 1.00 84.31 85 ASN A C 1
ATOM 670 O O . ASN A 1 85 ? 4.122 13.880 -7.632 1.00 84.31 85 ASN A O 1
ATOM 674 N N . PRO A 1 86 ? 3.734 15.407 -6.014 1.00 81.81 86 PRO A N 1
ATOM 675 C CA . PRO A 1 86 ? 2.871 14.555 -5.199 1.00 81.81 86 PRO A CA 1
ATOM 676 C C . PRO A 1 86 ? 1.533 14.190 -5.863 1.00 81.81 86 PRO A C 1
ATOM 678 O O . PRO A 1 86 ? 0.784 13.388 -5.307 1.00 81.81 86 PRO A O 1
ATOM 681 N N . ASP A 1 87 ? 1.203 14.741 -7.029 1.00 81.12 87 ASP A N 1
ATOM 682 C CA . ASP A 1 87 ? 0.001 14.378 -7.794 1.00 81.12 87 ASP A CA 1
ATOM 683 C C . ASP A 1 87 ? 0.188 13.085 -8.610 1.00 81.12 87 ASP A C 1
ATOM 685 O O . ASP A 1 87 ? -0.780 12.476 -9.083 1.00 81.12 87 ASP A O 1
ATOM 689 N N . TYR A 1 88 ? 1.437 12.628 -8.745 1.00 83.06 88 TYR A N 1
ATOM 690 C CA . TYR A 1 88 ? 1.777 11.337 -9.348 1.00 83.06 88 TYR A CA 1
ATOM 691 C C . TYR A 1 88 ? 2.015 10.230 -8.315 1.00 83.06 88 TYR A C 1
ATOM 693 O O . TYR A 1 88 ? 2.232 9.081 -8.697 1.00 83.06 88 TYR A O 1
ATOM 701 N N . GLY A 1 89 ? 1.949 10.549 -7.020 1.00 89.50 89 GLY A N 1
ATOM 702 C CA . GLY A 1 89 ? 2.081 9.559 -5.958 1.00 89.50 89 GLY A CA 1
ATOM 703 C C . GLY A 1 89 ? 0.856 8.651 -5.835 1.00 89.50 89 GLY A C 1
ATOM 704 O O . GLY A 1 89 ? -0.285 9.059 -6.079 1.00 89.50 89 GLY A O 1
ATOM 705 N N . ALA A 1 90 ? 1.092 7.413 -5.407 1.00 93.31 90 ALA A N 1
ATOM 706 C CA . ALA A 1 90 ? 0.032 6.535 -4.938 1.00 93.31 90 ALA A CA 1
ATOM 707 C C . ALA A 1 90 ? -0.290 6.867 -3.480 1.00 93.31 90 ALA A C 1
ATOM 709 O O . ALA A 1 90 ? 0.597 6.903 -2.632 1.00 93.31 90 ALA A O 1
ATOM 710 N N . ILE A 1 91 ? -1.562 7.107 -3.192 1.00 95.88 91 ILE A N 1
ATOM 711 C CA . ILE A 1 91 ? -2.064 7.401 -1.853 1.00 95.88 91 ILE A CA 1
ATOM 712 C C . ILE A 1 91 ? -2.779 6.159 -1.348 1.00 95.88 91 ILE A C 1
ATOM 714 O O . ILE A 1 91 ? -3.684 5.651 -2.017 1.00 95.88 91 ILE A O 1
ATOM 718 N N . LEU A 1 92 ? -2.351 5.687 -0.183 1.00 97.06 92 LEU A N 1
ATOM 719 C CA . LEU A 1 92 ? -2.952 4.580 0.544 1.00 97.06 92 LEU A CA 1
ATOM 720 C C . LEU A 1 92 ? -3.595 5.141 1.811 1.00 97.06 92 LEU A C 1
ATOM 722 O O . LEU A 1 92 ? -2.927 5.831 2.576 1.00 97.06 92 LEU A O 1
ATOM 726 N N . VAL A 1 93 ? -4.874 4.848 2.025 1.00 98.19 93 VAL A N 1
ATOM 727 C CA . VAL A 1 93 ? -5.635 5.265 3.210 1.00 98.19 93 VAL A CA 1
ATOM 728 C C . VAL A 1 93 ? -6.026 4.043 4.019 1.00 98.19 93 VAL A C 1
ATOM 730 O O . VAL A 1 93 ? -6.705 3.163 3.499 1.00 98.19 93 VAL A O 1
ATOM 733 N N . ASP A 1 94 ? -5.608 4.006 5.277 1.00 98.12 94 ASP A N 1
ATOM 734 C CA . ASP A 1 94 ? -5.855 2.903 6.198 1.00 98.12 94 ASP A CA 1
ATOM 735 C C . ASP A 1 94 ? -7.293 2.918 6.737 1.00 98.12 94 ASP A C 1
ATOM 737 O O . ASP A 1 94 ? -7.732 3.918 7.309 1.00 98.12 94 ASP A O 1
ATOM 741 N N . ILE A 1 95 ? -7.996 1.795 6.578 1.00 97.81 95 ILE A N 1
ATOM 742 C CA . ILE A 1 95 ? -9.318 1.488 7.130 1.00 97.81 95 ILE A CA 1
ATOM 743 C C . ILE A 1 95 ? -9.164 0.234 8.018 1.00 97.81 95 ILE A C 1
ATOM 745 O O . ILE A 1 95 ? -9.370 -0.892 7.539 1.00 97.81 95 ILE A O 1
ATOM 749 N N . PRO A 1 96 ? -8.774 0.393 9.294 1.00 97.31 96 PRO A N 1
ATOM 750 C CA . PRO A 1 96 ? -8.538 -0.742 10.178 1.00 97.31 96 PRO A CA 1
ATOM 751 C C . PRO A 1 96 ? -9.833 -1.498 10.492 1.00 97.31 96 PRO A C 1
ATOM 753 O O . PRO A 1 96 ? -10.924 -0.922 10.505 1.00 97.31 96 PRO A O 1
ATOM 756 N N . ASP A 1 97 ? -9.711 -2.796 10.768 1.00 96.00 97 ASP A N 1
ATOM 757 C CA . ASP A 1 97 ? -10.815 -3.579 11.325 1.00 96.00 97 ASP A CA 1
ATOM 758 C C . ASP A 1 97 ? -11.135 -3.087 12.752 1.00 96.00 97 ASP A C 1
ATOM 760 O O . ASP A 1 97 ? -10.229 -2.787 13.534 1.00 96.00 97 ASP A O 1
ATOM 764 N N . SER A 1 98 ? -12.424 -2.977 13.097 1.00 90.88 98 SER A N 1
ATOM 765 C CA . SER A 1 98 ? -12.854 -2.472 14.408 1.00 90.88 98 SER A CA 1
ATOM 766 C C . SER A 1 98 ? -12.482 -3.403 15.558 1.00 90.88 98 SER A C 1
ATOM 768 O O . SER A 1 98 ? -12.290 -2.935 16.679 1.00 90.88 98 SER A O 1
ATOM 770 N N . GLU A 1 99 ? -12.377 -4.703 15.285 1.00 92.06 99 GLU A N 1
ATOM 771 C CA . GLU A 1 99 ? -12.100 -5.725 16.291 1.00 92.06 99 GLU A CA 1
ATOM 772 C C . GLU A 1 99 ? -10.606 -6.053 16.381 1.00 92.06 99 GLU A C 1
ATOM 774 O O . GLU A 1 99 ? -10.130 -6.453 17.443 1.00 92.06 99 GLU A O 1
ATOM 779 N N . ASN A 1 100 ? -9.859 -5.893 15.282 1.00 90.69 100 ASN A N 1
ATOM 780 C CA . ASN A 1 100 ? -8.460 -6.314 15.191 1.00 90.69 100 ASN A CA 1
ATOM 781 C C . ASN A 1 100 ? -7.596 -5.289 14.447 1.00 90.69 100 ASN A C 1
ATOM 783 O O . ASN A 1 100 ? -7.547 -5.270 13.221 1.00 90.69 100 ASN A O 1
ATOM 787 N N . SER A 1 101 ? -6.813 -4.496 15.181 1.00 88.44 101 SER A N 1
ATOM 788 C CA . SER A 1 101 ? -5.935 -3.473 14.589 1.00 88.44 101 SER A CA 1
ATOM 789 C C . SER A 1 101 ? -4.793 -4.030 13.722 1.00 88.44 101 SER A C 1
ATOM 791 O O . SER A 1 101 ? -4.165 -3.275 12.980 1.00 88.44 101 SER A O 1
ATOM 793 N N . ASP A 1 102 ? -4.505 -5.332 13.823 1.00 94.81 102 ASP A N 1
ATOM 794 C CA . ASP A 1 102 ? -3.498 -6.040 13.022 1.00 94.81 102 ASP A CA 1
ATOM 795 C C . ASP A 1 102 ? -4.004 -6.427 11.622 1.00 94.81 102 ASP A C 1
ATOM 797 O O . ASP A 1 102 ? -3.273 -7.022 10.831 1.00 94.81 102 ASP A O 1
ATOM 801 N N . SER A 1 103 ? -5.246 -6.088 11.287 1.00 97.56 103 SER A N 1
ATOM 802 C CA . SER A 1 103 ? -5.846 -6.362 9.989 1.00 97.56 103 SER A CA 1
ATOM 803 C C . SER A 1 103 ? -6.816 -5.258 9.593 1.00 97.56 103 SER A C 1
ATOM 805 O O . SER A 1 103 ? -7.162 -4.378 10.383 1.00 97.56 103 SER A O 1
ATOM 807 N N . GLY A 1 104 ? -7.215 -5.267 8.329 1.00 97.44 104 GLY A N 1
ATOM 808 C CA . GLY A 1 104 ? -8.144 -4.279 7.815 1.00 97.44 104 GLY A CA 1
ATOM 809 C C . GLY A 1 104 ? -8.089 -4.188 6.306 1.00 97.44 104 GLY A C 1
ATOM 810 O O . GLY A 1 104 ? -7.749 -5.143 5.595 1.00 97.44 104 GLY A O 1
ATOM 811 N N . LYS A 1 105 ? -8.452 -3.013 5.812 1.00 96.44 105 LYS A N 1
ATOM 812 C CA . LYS A 1 105 ? -8.383 -2.664 4.400 1.00 96.44 105 LYS A CA 1
ATOM 813 C C . LYS A 1 105 ? -7.599 -1.379 4.243 1.00 96.44 105 LYS A C 1
ATOM 815 O O . LYS A 1 105 ? -7.579 -0.554 5.144 1.00 96.44 105 LYS A O 1
ATOM 820 N N . PHE A 1 106 ? -7.025 -1.160 3.073 1.00 94.50 106 PHE A N 1
ATOM 821 C CA . PHE A 1 106 ? -6.654 0.194 2.695 1.00 94.50 106 PHE A CA 1
ATOM 822 C C . PHE A 1 106 ? -7.188 0.531 1.313 1.00 94.50 106 PHE A C 1
ATOM 824 O O . PHE A 1 106 ? -7.308 -0.325 0.432 1.00 94.50 106 PHE A O 1
ATOM 831 N N . LEU A 1 107 ? -7.528 1.802 1.147 1.00 95.69 107 LEU A N 1
ATOM 832 C CA . LEU A 1 107 ? -7.991 2.373 -0.104 1.00 95.69 107 LEU A CA 1
ATOM 833 C C . LEU A 1 107 ? -6.787 2.906 -0.859 1.00 95.69 107 LEU A C 1
ATOM 835 O O . LEU A 1 107 ? -6.024 3.704 -0.316 1.00 95.69 107 LEU A O 1
ATOM 839 N N . ARG A 1 108 ? -6.626 2.504 -2.114 1.00 93.94 108 ARG A N 1
ATOM 840 C CA . ARG A 1 108 ? -5.553 2.994 -2.975 1.00 93.94 108 ARG A CA 1
ATOM 841 C C . ARG A 1 108 ? -6.145 3.857 -4.077 1.00 93.94 108 ARG A C 1
ATOM 843 O O . ARG A 1 108 ? -7.003 3.392 -4.822 1.00 93.94 108 ARG A O 1
ATOM 850 N N . ASN A 1 109 ? -5.694 5.106 -4.195 1.00 89.88 109 ASN A N 1
ATOM 851 C CA . ASN A 1 109 ? -6.235 6.052 -5.185 1.00 89.88 109 ASN A CA 1
ATOM 852 C C . ASN A 1 109 ? -5.997 5.611 -6.643 1.00 89.88 109 ASN A C 1
ATOM 854 O O . ASN A 1 109 ? -6.788 5.936 -7.523 1.00 89.88 109 ASN A O 1
ATOM 858 N N . ARG A 1 110 ? -4.901 4.886 -6.896 1.00 80.94 110 ARG A N 1
ATOM 859 C CA . ARG A 1 110 ? -4.524 4.314 -8.192 1.00 80.94 110 ARG A CA 1
ATOM 860 C C . ARG A 1 110 ? -3.860 2.955 -7.983 1.00 80.94 110 ARG A C 1
ATOM 862 O O . ARG A 1 110 ? -2.783 2.865 -7.386 1.00 80.94 110 ARG A O 1
ATOM 869 N N . GLY A 1 111 ? -4.510 1.902 -8.460 1.00 66.12 111 GLY A N 1
ATOM 870 C CA . GLY A 1 111 ? -4.024 0.529 -8.434 1.00 66.12 111 GLY A CA 1
ATOM 871 C C . GLY A 1 111 ? -2.744 0.366 -9.246 1.00 66.12 111 GLY A C 1
ATOM 872 O O . GLY A 1 111 ? -2.518 1.074 -10.224 1.00 66.12 111 GLY A O 1
ATOM 873 N N . TYR A 1 112 ? -1.896 -0.568 -8.820 1.00 65.75 112 TYR A N 1
ATOM 874 C CA . TYR A 1 112 ? -0.581 -0.785 -9.425 1.00 65.75 112 TYR A CA 1
ATOM 875 C C . TYR A 1 112 ? -0.668 -1.367 -10.840 1.00 65.75 112 TYR A C 1
ATOM 877 O O . TYR A 1 112 ? 0.089 -0.958 -11.713 1.00 65.75 112 TYR A O 1
ATOM 885 N N . VAL A 1 113 ? -1.590 -2.310 -11.059 1.00 67.50 113 VAL A N 1
ATOM 886 C CA . VAL A 1 113 ? -1.688 -3.064 -12.321 1.00 67.50 113 VAL A CA 1
ATOM 887 C C . VAL A 1 113 ? -2.632 -2.381 -13.304 1.00 67.50 113 VAL A C 1
ATOM 889 O O . VAL A 1 113 ? -2.284 -2.170 -14.460 1.00 67.50 113 VAL A O 1
ATOM 892 N N . GLU A 1 114 ? -3.827 -2.016 -12.843 1.00 72.12 114 GLU A N 1
ATOM 893 C CA . GLU A 1 114 ? -4.900 -1.540 -13.726 1.00 72.12 114 GLU A CA 1
ATOM 894 C C . GLU A 1 114 ? -5.087 -0.015 -13.692 1.00 72.12 114 GLU A C 1
ATOM 896 O O . GLU A 1 114 ? -5.903 0.525 -14.432 1.00 72.12 114 GLU A O 1
ATOM 901 N N . GLY A 1 115 ? -4.347 0.707 -12.839 1.00 76.00 115 GLY A N 1
ATOM 902 C CA . GLY A 1 115 ? -4.422 2.172 -12.739 1.00 76.00 115 GLY A CA 1
ATOM 903 C C . GLY A 1 115 ? -5.741 2.721 -12.176 1.00 76.00 115 GLY A C 1
ATOM 904 O O . GLY A 1 115 ? -5.891 3.936 -12.055 1.00 76.00 115 GLY A O 1
ATOM 905 N N . ILE A 1 116 ? -6.681 1.849 -11.805 1.00 80.69 116 ILE A N 1
ATOM 906 C CA . ILE A 1 116 ? -7.978 2.187 -11.205 1.00 80.69 116 ILE A CA 1
ATOM 907 C C . ILE A 1 116 ? -7.908 2.148 -9.673 1.00 80.69 116 ILE A C 1
ATOM 909 O O . ILE A 1 116 ? -7.089 1.398 -9.136 1.00 80.69 116 ILE A O 1
ATOM 913 N N . PRO A 1 117 ? -8.739 2.917 -8.948 1.00 85.25 117 PRO A N 1
ATOM 914 C CA . PRO A 1 117 ? -8.846 2.785 -7.499 1.00 85.25 117 PRO A CA 1
ATOM 915 C C . PRO A 1 117 ? -9.121 1.335 -7.088 1.00 85.25 117 PRO A C 1
ATOM 917 O O . PRO A 1 117 ? -9.904 0.642 -7.737 1.00 85.25 117 PRO A O 1
ATOM 920 N N . VAL A 1 118 ? -8.463 0.876 -6.025 1.00 89.69 118 VAL A N 1
ATOM 921 C CA . VAL A 1 118 ? -8.589 -0.504 -5.546 1.00 89.69 118 VAL A CA 1
ATOM 922 C C . VAL A 1 118 ? -8.593 -0.545 -4.025 1.00 89.69 118 VAL A C 1
ATOM 924 O O . VAL A 1 118 ? -7.880 0.212 -3.360 1.00 89.69 118 VAL A O 1
ATOM 927 N N . VAL A 1 119 ? -9.397 -1.457 -3.484 1.00 93.00 119 VAL A N 1
ATOM 928 C CA . VAL A 1 119 ? -9.445 -1.759 -2.056 1.00 93.00 119 VAL A CA 1
ATOM 929 C C . VAL A 1 119 ? -8.622 -3.015 -1.810 1.00 93.00 119 VAL A C 1
ATOM 931 O O . VAL A 1 119 ? -8.972 -4.095 -2.283 1.00 93.00 119 VAL A O 1
ATOM 934 N N . CYS A 1 120 ? -7.542 -2.877 -1.053 1.00 94.75 120 CYS A N 1
ATOM 935 C CA . CYS A 1 120 ? -6.696 -3.996 -0.656 1.00 94.75 120 CYS A CA 1
ATOM 936 C C . CYS A 1 120 ? -7.094 -4.480 0.737 1.00 94.75 120 CYS A C 1
ATOM 938 O O . CYS A 1 120 ? -7.551 -3.691 1.568 1.00 94.75 120 CYS A O 1
ATOM 940 N N . ARG A 1 121 ? -6.889 -5.768 1.016 1.00 97.25 121 ARG A N 1
ATOM 941 C CA . ARG A 1 121 ? -6.970 -6.324 2.373 1.00 97.25 121 ARG A CA 1
ATOM 942 C C . ARG A 1 121 ? -5.565 -6.497 2.914 1.00 97.25 121 ARG A C 1
ATOM 944 O O . ARG A 1 121 ? -4.670 -6.862 2.159 1.00 97.25 121 ARG A O 1
ATOM 951 N N . TYR A 1 122 ? -5.374 -6.256 4.203 1.00 98.06 122 TYR A N 1
ATOM 952 C CA . TYR A 1 122 ? -4.081 -6.476 4.834 1.00 98.06 122 TYR A CA 1
ATOM 953 C C . TYR A 1 122 ? -4.198 -7.244 6.145 1.00 98.06 122 TYR A C 1
ATOM 955 O O . TYR A 1 122 ? -5.234 -7.223 6.815 1.00 98.06 122 TYR A O 1
ATOM 963 N N . ARG A 1 123 ? -3.096 -7.895 6.521 1.00 97.94 123 ARG A N 1
ATOM 964 C CA . ARG A 1 123 ? -2.911 -8.514 7.832 1.00 97.94 123 ARG A CA 1
ATOM 965 C C . ARG A 1 123 ? -1.440 -8.516 8.239 1.00 97.94 123 ARG A C 1
ATOM 967 O O . ARG A 1 123 ? -0.578 -8.846 7.427 1.00 97.94 123 ARG A O 1
ATOM 974 N N . PHE A 1 124 ? -1.171 -8.216 9.502 1.00 97.94 124 PHE A N 1
ATOM 975 C CA . PHE A 1 124 ? 0.120 -8.403 10.150 1.00 97.94 124 PHE A CA 1
ATOM 976 C C . PHE A 1 124 ? 0.172 -9.781 10.812 1.00 97.94 124 PHE A C 1
ATOM 978 O O . PHE A 1 124 ? -0.732 -10.180 11.546 1.00 97.94 124 PHE A O 1
ATOM 985 N N . ALA A 1 125 ? 1.233 -10.532 10.540 1.00 96.19 125 ALA A N 1
ATOM 986 C CA . ALA A 1 125 ? 1.550 -11.741 11.288 1.00 96.19 125 ALA A CA 1
ATOM 987 C C . ALA A 1 125 ? 2.212 -11.386 12.639 1.00 96.19 125 ALA A C 1
ATOM 989 O O . ALA A 1 125 ? 2.759 -10.292 12.778 1.00 96.19 125 ALA A O 1
ATOM 990 N N . PRO A 1 126 ? 2.218 -12.293 13.640 1.00 92.88 126 PRO A N 1
ATOM 991 C CA . PRO A 1 126 ? 2.824 -12.026 14.952 1.00 92.88 126 PRO A CA 1
ATOM 992 C C . PRO A 1 126 ? 4.325 -11.688 14.927 1.00 92.88 126 PRO A C 1
ATOM 994 O O . PRO A 1 126 ? 4.849 -11.152 15.899 1.00 92.88 126 PRO A O 1
ATOM 997 N N . ASP A 1 127 ? 5.023 -12.023 13.841 1.00 91.81 127 ASP A N 1
ATOM 998 C CA . ASP A 1 127 ? 6.428 -11.677 13.596 1.00 91.81 127 ASP A CA 1
ATOM 999 C C . ASP A 1 127 ? 6.609 -10.301 12.920 1.00 91.81 127 ASP A C 1
ATOM 1001 O O . ASP A 1 127 ? 7.738 -9.854 12.703 1.00 91.81 127 ASP A O 1
ATOM 1005 N N . GLY A 1 128 ? 5.512 -9.598 12.625 1.00 92.75 128 GLY A N 1
ATOM 1006 C CA . GLY A 1 128 ? 5.508 -8.276 12.008 1.00 92.75 128 GLY A CA 1
ATOM 1007 C C . GLY A 1 128 ? 5.531 -8.277 10.482 1.00 92.75 128 GLY A C 1
ATOM 1008 O O . GLY A 1 128 ? 5.699 -7.213 9.885 1.00 92.75 128 GLY A O 1
ATOM 1009 N N . VAL A 1 129 ? 5.379 -9.436 9.831 1.00 97.00 129 VAL A N 1
ATOM 1010 C CA . VAL A 1 129 ? 5.249 -9.486 8.370 1.00 97.00 129 VAL A CA 1
ATOM 1011 C C . VAL A 1 129 ? 3.865 -8.988 7.960 1.00 97.00 129 VAL A C 1
ATOM 1013 O O . VAL A 1 129 ? 2.848 -9.603 8.287 1.00 97.00 129 VAL A O 1
ATOM 1016 N N . LEU A 1 130 ? 3.836 -7.899 7.196 1.00 98.25 130 LEU A N 1
ATOM 1017 C CA . LEU A 1 130 ? 2.644 -7.383 6.535 1.00 98.25 130 LEU A CA 1
ATOM 1018 C C . LEU A 1 130 ? 2.368 -8.213 5.280 1.00 98.25 130 LEU A C 1
ATOM 1020 O O . LEU A 1 130 ? 3.242 -8.345 4.427 1.00 98.25 130 LEU A O 1
ATOM 1024 N N . THR A 1 131 ? 1.158 -8.750 5.157 1.00 98.31 131 THR A N 1
ATOM 1025 C CA . THR A 1 131 ? 0.643 -9.346 3.917 1.00 98.31 131 THR A CA 1
ATOM 1026 C C . THR A 1 131 ? -0.484 -8.477 3.380 1.00 98.31 131 THR A C 1
ATOM 1028 O O . THR A 1 131 ? -1.364 -8.082 4.145 1.00 98.31 131 THR A O 1
ATOM 1031 N N . ILE A 1 132 ? -0.445 -8.178 2.085 1.00 97.88 132 ILE A N 1
ATOM 1032 C CA . ILE A 1 132 ? -1.446 -7.383 1.377 1.00 97.88 132 ILE A CA 1
ATOM 1033 C C . ILE A 1 132 ? -1.989 -8.222 0.231 1.00 97.88 132 ILE A C 1
ATOM 1035 O O . ILE A 1 132 ? -1.226 -8.633 -0.640 1.00 97.88 132 ILE A O 1
ATOM 1039 N N . ASP A 1 133 ? -3.300 -8.409 0.200 1.00 96.81 133 ASP A N 1
ATOM 1040 C CA . ASP A 1 133 ? -4.011 -9.047 -0.899 1.00 96.81 133 ASP A CA 1
ATOM 1041 C C . ASP A 1 133 ? -4.756 -7.978 -1.705 1.00 96.81 133 ASP A C 1
ATOM 1043 O O . ASP A 1 133 ? -5.527 -7.176 -1.164 1.00 96.81 133 ASP A O 1
ATOM 1047 N N . THR A 1 134 ? -4.510 -7.960 -3.013 1.00 93.88 134 THR A N 1
ATOM 1048 C CA . THR A 1 134 ? -5.147 -7.048 -3.963 1.00 93.88 134 THR A CA 1
ATOM 1049 C C . THR A 1 134 ? -5.897 -7.852 -5.012 1.00 93.88 134 THR A C 1
ATOM 1051 O O . THR A 1 134 ? -5.297 -8.653 -5.730 1.00 93.88 134 THR A O 1
ATOM 1054 N N . GLU A 1 135 ? -7.196 -7.602 -5.130 1.00 89.31 135 GLU A N 1
ATOM 1055 C CA . GLU A 1 135 ? -8.058 -8.199 -6.147 1.00 89.31 135 GLU A CA 1
ATOM 1056 C C . GLU A 1 135 ? -8.467 -7.120 -7.153 1.00 89.31 135 GLU A C 1
ATOM 1058 O O . GLU A 1 135 ? -8.989 -6.068 -6.782 1.00 89.31 135 GLU A O 1
ATOM 1063 N N . TYR A 1 136 ? -8.222 -7.392 -8.428 1.00 84.31 136 TYR A N 1
ATOM 1064 C CA . TYR A 1 136 ? -8.740 -6.640 -9.565 1.00 84.31 136 TYR A CA 1
ATOM 1065 C C . TYR A 1 136 ? -9.759 -7.500 -10.326 1.00 84.31 136 TYR A C 1
ATOM 1067 O O . TYR A 1 136 ? -9.957 -8.672 -10.008 1.00 84.31 136 TYR A O 1
ATOM 1075 N N . GLU A 1 137 ? -10.387 -6.954 -11.371 1.00 84.19 137 GLU A N 1
ATOM 1076 C CA . GLU A 1 137 ? -11.367 -7.708 -12.169 1.00 84.19 137 GLU A CA 1
ATOM 1077 C C . GLU A 1 137 ? -10.731 -8.930 -12.854 1.00 84.19 137 GLU A C 1
ATOM 1079 O O . GLU A 1 137 ? -11.346 -9.993 -12.945 1.00 84.19 137 GLU A O 1
ATOM 1084 N N . LYS A 1 138 ? -9.494 -8.783 -13.344 1.00 86.94 138 LYS A N 1
ATOM 1085 C CA . LYS A 1 138 ? -8.803 -9.817 -14.136 1.00 86.94 138 LYS A CA 1
ATOM 1086 C C . LYS A 1 138 ? -7.504 -10.306 -13.515 1.00 86.94 138 LYS A C 1
ATOM 1088 O O . LYS A 1 138 ? -6.901 -11.242 -14.033 1.00 86.94 138 LYS A O 1
ATOM 1093 N N . ASN A 1 139 ? -7.063 -9.667 -12.438 1.00 87.25 139 ASN A N 1
ATOM 1094 C CA . ASN A 1 139 ? -5.762 -9.900 -11.837 1.00 87.25 139 ASN A CA 1
ATOM 1095 C C . ASN A 1 139 ? -5.891 -10.012 -10.323 1.00 87.25 139 ASN A C 1
ATOM 1097 O O . ASN A 1 139 ? -6.738 -9.375 -9.706 1.00 87.25 139 ASN A O 1
ATOM 1101 N N . GLN A 1 140 ? -4.993 -10.774 -9.716 1.00 92.06 140 GLN A N 1
ATOM 1102 C CA . GLN A 1 140 ? -4.826 -10.816 -8.271 1.00 92.06 140 GLN A CA 1
ATOM 1103 C C . GLN A 1 140 ? -3.343 -10.691 -7.946 1.00 92.06 140 GLN A C 1
ATOM 1105 O O . GLN A 1 140 ? -2.492 -11.147 -8.713 1.00 92.06 140 GLN A O 1
ATOM 1110 N N . GLY A 1 141 ? -3.037 -10.071 -6.817 1.00 92.12 141 GLY A N 1
ATOM 1111 C CA . GLY A 1 141 ? -1.675 -9.902 -6.339 1.00 92.12 141 GLY A CA 1
ATOM 1112 C C . GLY A 1 141 ? -1.608 -10.071 -4.833 1.00 92.12 141 GLY A C 1
ATOM 1113 O O . GLY A 1 141 ? -2.524 -9.668 -4.119 1.00 92.12 141 GLY A O 1
ATOM 1114 N N . GLN A 1 142 ? -0.503 -10.646 -4.370 1.00 96.25 142 GLN A N 1
ATOM 1115 C CA . GLN A 1 142 ? -0.157 -10.689 -2.959 1.00 96.25 142 GLN A CA 1
ATOM 1116 C C . GLN A 1 142 ? 1.227 -10.078 -2.770 1.00 96.25 142 GLN A C 1
ATOM 1118 O O . GLN A 1 142 ? 2.185 -10.469 -3.439 1.00 96.25 142 GLN A O 1
ATOM 1123 N N . GLU A 1 143 ? 1.330 -9.138 -1.840 1.00 96.75 143 GLU A N 1
ATOM 1124 C CA . GLU A 1 143 ? 2.583 -8.508 -1.439 1.00 96.75 143 GLU A CA 1
ATOM 1125 C C . GLU A 1 143 ? 2.892 -8.886 0.011 1.00 96.75 143 GLU A C 1
ATOM 1127 O O . GLU A 1 143 ? 1.996 -8.979 0.852 1.00 96.75 143 GLU A O 1
ATOM 1132 N N . ARG A 1 144 ? 4.173 -9.124 0.309 1.00 97.81 144 ARG A N 1
ATOM 1133 C CA . ARG A 1 144 ? 4.660 -9.362 1.671 1.00 97.81 144 ARG A CA 1
ATOM 1134 C C . ARG A 1 144 ? 5.799 -8.403 1.971 1.00 97.81 144 ARG A C 1
ATOM 1136 O O . ARG A 1 144 ? 6.795 -8.394 1.252 1.00 97.81 144 ARG A O 1
ATOM 1143 N N . CYS A 1 145 ? 5.660 -7.623 3.035 1.00 96.50 145 CYS A N 1
ATOM 1144 C CA . CYS A 1 145 ? 6.597 -6.566 3.403 1.00 96.50 145 CYS A CA 1
ATOM 1145 C C . CYS A 1 145 ? 6.981 -6.679 4.880 1.00 96.50 145 CYS A C 1
ATOM 1147 O O . CYS A 1 145 ? 6.140 -6.966 5.730 1.00 96.50 145 CYS A O 1
ATOM 1149 N N . TRP A 1 146 ? 8.252 -6.446 5.200 1.00 96.50 146 TRP A N 1
ATOM 1150 C CA . TRP A 1 146 ? 8.742 -6.417 6.577 1.00 96.50 146 TRP A CA 1
ATOM 1151 C C . TRP A 1 146 ? 10.036 -5.607 6.667 1.00 96.50 146 TRP A C 1
ATOM 1153 O O . TRP A 1 146 ? 10.738 -5.416 5.673 1.00 96.50 146 TRP A O 1
ATOM 1163 N N . PHE A 1 147 ? 10.361 -5.146 7.872 1.00 94.44 147 PHE A N 1
ATOM 1164 C CA . PHE A 1 147 ? 11.619 -4.464 8.157 1.00 94.44 147 PHE A CA 1
ATOM 1165 C C . PHE A 1 147 ? 12.641 -5.466 8.690 1.00 94.44 147 PHE A C 1
ATOM 1167 O O . PHE A 1 147 ? 12.356 -6.213 9.623 1.00 94.44 147 PHE A O 1
ATOM 1174 N N . LEU A 1 148 ? 13.841 -5.476 8.108 1.00 91.44 148 LEU A N 1
ATOM 1175 C CA . LEU A 1 148 ? 14.963 -6.266 8.625 1.00 91.44 148 LEU A CA 1
ATOM 1176 C C . LEU A 1 148 ? 15.683 -5.562 9.788 1.00 91.44 148 LEU A C 1
ATOM 1178 O O . LEU A 1 148 ? 16.304 -6.238 10.609 1.00 91.44 148 LEU A O 1
ATOM 1182 N N . THR A 1 149 ? 15.623 -4.222 9.836 1.00 81.44 149 THR A N 1
ATOM 1183 C CA . THR A 1 149 ? 16.369 -3.353 10.766 1.00 81.44 149 THR A CA 1
ATOM 1184 C C . THR A 1 149 ? 15.596 -2.114 11.210 1.00 81.44 149 THR A C 1
ATOM 1186 O O . THR A 1 149 ? 14.584 -1.743 10.572 1.00 81.44 149 THR A O 1
#

Solvent-accessible surface area (backbone atoms only — not comparable to full-atom values): 8532 Å² total; per-residue (Å²): 134,86,85,80,62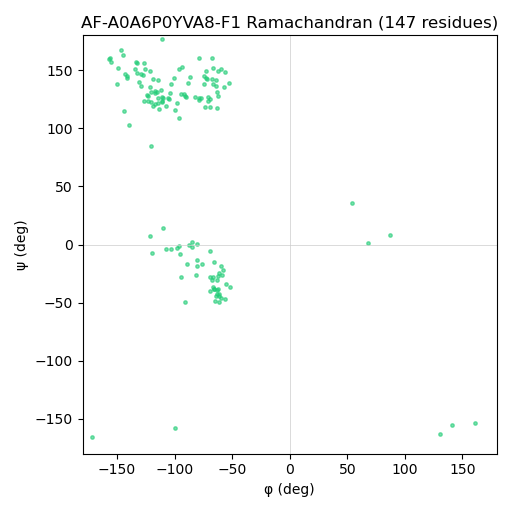,43,56,34,67,68,48,40,36,58,72,55,44,44,80,40,87,41,79,50,77,47,82,55,92,66,93,59,77,66,46,74,50,68,28,32,39,37,32,43,66,34,57,53,85,34,68,69,44,41,50,49,23,54,78,68,76,40,68,52,85,59,41,72,17,33,29,38,42,35,74,44,57,73,84,62,86,70,83,75,67,74,88,75,33,40,39,39,29,34,32,57,38,93,89,41,61,38,28,34,34,32,44,27,61,43,29,91,88,79,60,43,66,37,66,28,39,38,37,43,45,100,87,25,43,34,38,38,42,38,68,55,98,88,48,72,50,77,49,79,49,70,80,95,123

Mean predicted aligned error: 4.28 Å

Foldseek 3Di:
DDDDFDQAVLSVLVVVAAKDWDWDWDDDPDPDDIDIDIKIKHKDWFALPRVVLVVLCVVVVHDSVQWRTWMWIDIDHPPDPDDDDSVPTWIWTDRADPVGRQWDWIWIPADPPPGHIWIWIWGADPVNWIWIWTDDPPDIDIDIDTDPD

pLDDT: mean 92.15, std 7.85, range [51.88, 98.31]

Nearest PDB structures (foldseek):
  3bdr-assembly1_A-2  TM=9.073E-01  e=7.672E-08  Synechococcus elongatus
  7aa0-assembly1_BBB  TM=4.083E-01  e=5.145E+00  Homo sapiens
  1xca-assembly2_B  TM=2.989E-01  e=2.749E+00  Homo sapiens
  7oxx-assembly1_A  TM=3.083E-01  e=4.635E+00  Homo sapiens
  4qgw-assembly2_B  TM=3.015E-01  e=7.417E+00  Homo sapiens